Protein AF-A0A926ASP6-F1 (afdb_monomer)

Secondary structure (DSSP, 8-state):
-EE-GGGHHHHHHHHHHHHHTT-----HHHH-SS--HHHHHHHHHHHHHH-S-EEEEESSHHHHTSHHHHHHHHHHHHHHHTTS--S-EEEEESS--GGGS-HHHHTSEEEESSHHHHHHHHHHH-

Sequence (126 aa):
MSAKSADYAYATKVFDFLRANGIPSFFSQESLPTLSNADYRKEIDTALDHSKHMIVVTSSCENVTSPWVEAEWGMFIGEKRSGRKSGNLVTLLVDLDAGDLPFSLRSFEALPFNQESLDRILGYVK

Nearest PDB structures (foldseek):
  2js7-assembly1_A  TM=4.888E-01  e=2.219E+00  Homo sapiens
  7lc2-assembly2_B  TM=5.213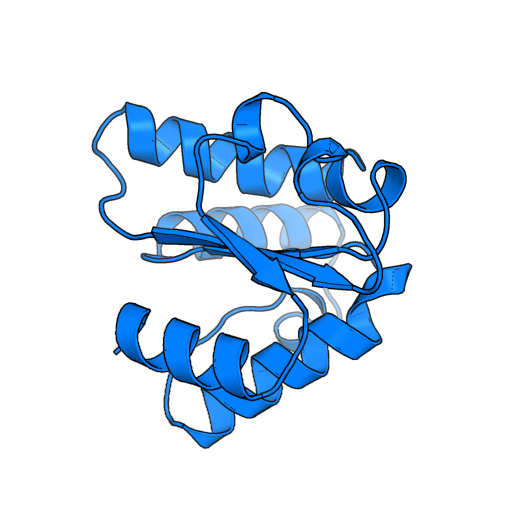E-01  e=3.534E+00  Homo sapiens

Radius of gyration: 13.54 Å; Cα contacts (8 Å, |Δi|>4): 159; chains: 1; bounding box: 32×36×30 Å

pLDDT: mean 91.21, std 8.9, range [56.53, 98.0]

Foldseek 3Di:
DFWAPVQVVLVVVLVVLCVVVVFDDDDLVVNDDDDDPVVSVVVLVVRLLPDQEAEYEDAAQCTCVPPVNCVSVVVNLVCVVVVVHDAAYEYEYEPDDLVRHDPSCNVGHYDYSDPVVSVVVSVRRD

Solvent-accessible surface area (backbone atoms only — not comparable to full-atom values): 7234 Å² total; per-residue (Å²): 78,44,53,33,82,91,30,40,76,58,44,49,53,53,51,51,52,37,48,77,70,72,40,92,79,57,39,64,83,82,72,52,78,89,68,54,80,72,54,50,51,54,53,48,54,50,50,56,70,74,43,58,58,43,42,37,36,30,57,43,59,68,41,50,62,29,73,67,37,34,51,54,55,50,50,52,52,50,36,36,75,71,66,78,38,86,54,55,57,39,35,35,24,41,95,48,62,69,86,62,46,57,74,86,54,58,83,40,54,68,39,62,71,48,70,70,44,51,56,51,49,50,71,70,72,105

Structure (mmCIF, N/CA/C/O backbone):
data_AF-A0A926ASP6-F1
#
_entry.id   AF-A0A926ASP6-F1
#
loop_
_atom_site.group_PDB
_atom_site.id
_atom_site.type_symbol
_atom_site.label_atom_id
_atom_site.label_alt_id
_atom_site.label_comp_id
_atom_site.label_asym_id
_atom_site.label_entity_id
_atom_site.label_seq_id
_atom_site.pdbx_PDB_ins_code
_atom_site.Cartn_x
_atom_site.Cartn_y
_atom_site.Cartn_z
_atom_site.occupancy
_atom_site.B_iso_or_equiv
_atom_site.auth_seq_id
_atom_site.auth_comp_id
_atom_site.auth_asym_id
_atom_site.auth_atom_id
_atom_site.pdbx_PDB_model_num
ATOM 1 N N . MET A 1 1 ? -4.960 3.268 -0.411 1.00 90.94 1 MET A N 1
ATOM 2 C CA . MET A 1 1 ? -4.015 2.330 -1.052 1.00 90.94 1 MET A CA 1
ATOM 3 C C . MET A 1 1 ? -3.175 3.091 -2.055 1.00 90.94 1 MET A C 1
ATOM 5 O O . MET A 1 1 ? -3.690 4.045 -2.625 1.00 90.94 1 MET A O 1
ATOM 9 N N . SER A 1 2 ? -1.929 2.671 -2.257 1.00 94.25 2 SER A N 1
ATOM 10 C CA . SER A 1 2 ? -0.984 3.273 -3.204 1.00 94.25 2 SER A CA 1
ATOM 11 C C . SER A 1 2 ? -0.398 2.199 -4.121 1.00 94.25 2 SER A C 1
ATOM 13 O O . SER A 1 2 ? -0.115 1.090 -3.668 1.00 94.25 2 SER A O 1
ATOM 15 N N . ALA A 1 3 ? -0.261 2.514 -5.406 1.00 95.56 3 ALA A N 1
ATOM 16 C CA . ALA A 1 3 ? 0.311 1.638 -6.424 1.00 95.56 3 ALA A CA 1
ATOM 17 C C . ALA A 1 3 ? 0.726 2.466 -7.648 1.00 95.56 3 ALA A C 1
ATOM 19 O O . ALA A 1 3 ? 0.155 3.531 -7.907 1.00 95.56 3 ALA A O 1
ATOM 20 N N . LYS A 1 4 ? 1.674 1.968 -8.448 1.00 95.12 4 LYS A N 1
ATOM 21 C CA . LYS A 1 4 ? 1.933 2.524 -9.784 1.00 95.12 4 LYS A CA 1
ATOM 22 C C . LYS A 1 4 ? 0.870 2.017 -10.759 1.00 95.12 4 LYS A C 1
ATOM 24 O O . LYS A 1 4 ? 0.335 0.932 -10.579 1.00 95.12 4 LYS A O 1
ATOM 29 N N . SER A 1 5 ? 0.616 2.756 -11.840 1.00 92.62 5 SER A N 1
ATOM 30 C CA . SER A 1 5 ? -0.327 2.356 -12.899 1.00 92.62 5 SER A CA 1
ATOM 31 C C . SER A 1 5 ? -0.117 0.937 -13.445 1.00 92.62 5 SER A C 1
ATOM 33 O O . SER A 1 5 ? -1.088 0.268 -13.780 1.00 92.62 5 SER A O 1
ATOM 35 N N . ALA A 1 6 ? 1.132 0.462 -13.504 1.00 95.31 6 ALA A N 1
ATOM 36 C CA . ALA A 1 6 ? 1.460 -0.908 -13.906 1.00 95.31 6 ALA A CA 1
ATOM 37 C C 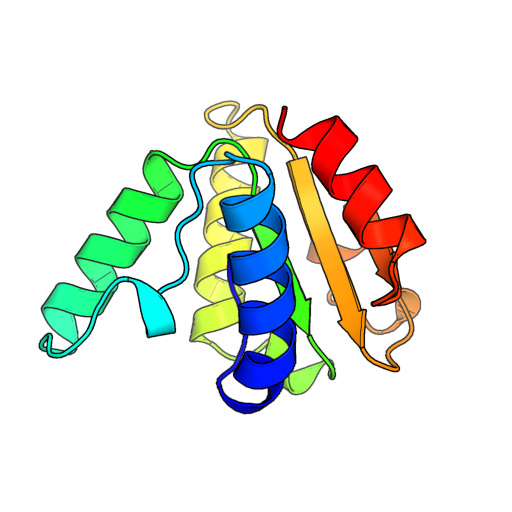. ALA A 1 6 ? 0.918 -1.972 -12.926 1.00 95.31 6 ALA A C 1
ATOM 39 O O . ALA A 1 6 ? 0.625 -3.090 -13.334 1.00 95.31 6 ALA A O 1
ATOM 40 N N . ASP A 1 7 ? 0.717 -1.599 -11.661 1.00 96.31 7 ASP A N 1
ATOM 41 C CA . ASP A 1 7 ? 0.249 -2.464 -10.576 1.00 96.31 7 ASP A CA 1
ATOM 42 C C . ASP A 1 7 ? -1.254 -2.309 -10.287 1.00 96.31 7 ASP A C 1
ATOM 44 O O . ASP A 1 7 ? -1.787 -2.963 -9.388 1.00 96.31 7 ASP A O 1
ATOM 48 N N . TYR A 1 8 ? -1.975 -1.473 -11.044 1.00 94.81 8 TYR A N 1
ATOM 49 C CA . TYR A 1 8 ? -3.396 -1.198 -10.794 1.00 94.81 8 TYR A CA 1
ATOM 50 C C . TYR A 1 8 ? -4.272 -2.443 -10.880 1.00 94.81 8 TYR A C 1
ATOM 52 O O . TYR A 1 8 ? -5.175 -2.587 -10.067 1.00 94.81 8 TYR A O 1
ATOM 60 N N . ALA A 1 9 ? -3.971 -3.390 -11.771 1.00 95.25 9 ALA A N 1
ATOM 61 C CA . ALA A 1 9 ? -4.720 -4.645 -11.838 1.00 95.25 9 ALA A CA 1
ATOM 62 C C . ALA A 1 9 ? -4.659 -5.445 -10.520 1.00 95.25 9 ALA A C 1
ATOM 64 O O . ALA A 1 9 ? -5.629 -6.109 -10.154 1.00 95.25 9 ALA A O 1
ATOM 65 N N . TYR A 1 10 ? -3.541 -5.378 -9.792 1.00 96.44 10 TYR A N 1
ATOM 66 C CA . TYR A 1 10 ? -3.402 -6.006 -8.477 1.00 96.44 10 TYR A CA 1
ATOM 67 C C . TYR A 1 10 ? -4.041 -5.149 -7.389 1.00 96.44 10 TYR A C 1
ATOM 69 O O . TYR A 1 10 ? -4.785 -5.672 -6.563 1.00 96.44 10 TYR A O 1
ATOM 77 N N . ALA A 1 11 ? -3.819 -3.833 -7.419 1.00 96.19 11 ALA A N 1
ATOM 78 C CA . ALA A 1 11 ? -4.416 -2.909 -6.461 1.00 96.19 11 ALA A CA 1
ATOM 79 C C . ALA A 1 11 ? -5.953 -2.937 -6.501 1.00 96.19 11 ALA A C 1
ATOM 81 O O . ALA A 1 11 ? -6.571 -3.015 -5.445 1.00 96.19 11 ALA A O 1
ATOM 82 N N . THR A 1 12 ? -6.576 -2.973 -7.682 1.00 95.00 12 THR A N 1
ATOM 83 C CA . THR A 1 12 ? -8.035 -3.097 -7.829 1.00 95.00 12 THR A CA 1
ATOM 84 C C . THR A 1 12 ? -8.553 -4.391 -7.196 1.00 95.00 12 THR A C 1
ATOM 86 O O . THR A 1 12 ? -9.536 -4.352 -6.467 1.00 95.00 12 THR A O 1
ATOM 89 N N . LYS A 1 13 ? -7.846 -5.524 -7.328 1.00 96.19 13 LYS A N 1
ATOM 90 C CA . LYS A 1 13 ? -8.236 -6.771 -6.637 1.00 96.19 13 LYS A CA 1
ATOM 91 C C . LYS A 1 13 ? -8.237 -6.620 -5.113 1.00 96.19 13 LYS A C 1
ATOM 93 O O . LYS A 1 13 ? -9.149 -7.116 -4.457 1.00 96.19 13 LYS A O 1
ATOM 98 N N . VAL A 1 14 ? -7.240 -5.932 -4.545 1.00 96.50 14 VAL A N 1
ATOM 99 C CA . VAL A 1 14 ? -7.213 -5.633 -3.099 1.00 96.50 14 VAL A CA 1
ATOM 100 C C . VAL A 1 14 ? -8.370 -4.709 -2.725 1.00 96.50 14 VAL A C 1
ATOM 102 O O . VAL A 1 14 ? -9.047 -4.949 -1.728 1.00 96.50 14 VAL A O 1
ATOM 105 N N . PHE A 1 15 ? -8.615 -3.672 -3.530 1.00 9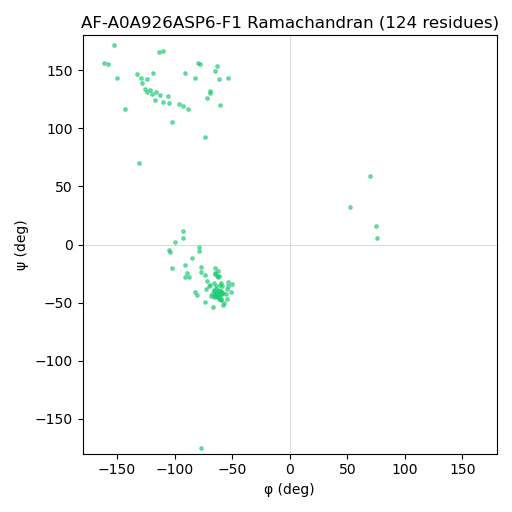5.69 15 PHE A N 1
ATOM 106 C CA . PHE A 1 15 ? -9.692 -2.709 -3.311 1.00 95.69 15 PHE A CA 1
ATOM 107 C C . PHE A 1 15 ? -11.053 -3.403 -3.250 1.00 95.69 15 PHE A C 1
ATOM 109 O O . PHE A 1 15 ? -11.796 -3.240 -2.281 1.00 95.69 15 PHE A O 1
ATOM 116 N N . ASP A 1 16 ? -11.345 -4.215 -4.264 1.00 95.56 16 ASP A N 1
ATOM 117 C CA . ASP A 1 16 ? -12.599 -4.944 -4.396 1.00 95.56 16 ASP A CA 1
ATOM 118 C C . ASP A 1 16 ? -12.766 -5.959 -3.269 1.00 95.56 16 ASP A C 1
ATOM 120 O O . ASP A 1 16 ? -13.849 -6.061 -2.692 1.00 95.56 16 ASP A O 1
ATOM 124 N N . PHE A 1 17 ? -11.690 -6.655 -2.889 1.00 96.62 17 PHE A N 1
ATOM 125 C CA . PHE A 1 17 ? -11.698 -7.574 -1.753 1.00 96.62 17 PHE A CA 1
ATOM 126 C C . PHE A 1 17 ? -12.057 -6.862 -0.441 1.00 96.62 17 PHE A C 1
ATOM 128 O O . PHE A 1 17 ? -12.930 -7.323 0.298 1.00 96.62 17 PHE A O 1
ATOM 135 N N . LEU A 1 18 ? -11.429 -5.719 -0.151 1.00 95.25 18 LEU A N 1
ATOM 136 C CA . LEU A 1 18 ? -11.719 -4.931 1.049 1.00 95.25 18 LEU A CA 1
ATOM 137 C C . LEU A 1 18 ? -13.157 -4.403 1.039 1.00 95.25 18 LEU A C 1
ATOM 139 O O . LEU A 1 18 ? -13.866 -4.513 2.042 1.00 95.25 18 LEU A O 1
ATOM 143 N N . ARG A 1 19 ? -13.618 -3.898 -0.109 1.00 94.50 19 ARG A N 1
ATOM 144 C CA . ARG A 1 19 ? -14.979 -3.381 -0.284 1.00 94.50 19 ARG A CA 1
ATOM 145 C C . ARG A 1 19 ? -16.034 -4.473 -0.119 1.00 94.50 19 ARG A C 1
ATOM 147 O O . ARG A 1 19 ? -17.029 -4.247 0.565 1.00 94.50 19 ARG A O 1
ATOM 154 N N . ALA A 1 20 ? -15.809 -5.654 -0.692 1.00 96.12 20 ALA A N 1
ATOM 155 C CA . ALA A 1 20 ? -16.689 -6.813 -0.538 1.00 96.12 20 ALA A CA 1
ATOM 156 C C . ALA A 1 20 ? -16.803 -7.270 0.928 1.00 96.12 20 ALA A C 1
ATOM 158 O O . ALA A 1 20 ? -17.835 -7.800 1.329 1.00 96.12 20 ALA A O 1
ATOM 159 N N . ASN A 1 21 ? -15.775 -7.003 1.739 1.00 96.38 21 ASN A N 1
ATOM 160 C CA . ASN A 1 21 ? -15.757 -7.264 3.178 1.00 96.38 21 ASN A CA 1
ATOM 161 C C . ASN A 1 21 ? -16.202 -6.062 4.037 1.00 96.38 21 ASN A C 1
ATOM 163 O O . ASN A 1 21 ? -16.036 -6.082 5.257 1.00 96.38 21 ASN A O 1
ATOM 167 N N . GLY A 1 22 ? -16.769 -5.018 3.425 1.00 95.06 22 GLY A N 1
ATOM 168 C CA . GLY A 1 22 ? -17.325 -3.862 4.131 1.00 95.06 22 GLY A CA 1
ATOM 169 C C . GLY A 1 22 ? -16.287 -2.890 4.697 1.00 95.06 22 GLY A C 1
ATOM 170 O O . GLY A 1 22 ? -16.641 -2.065 5.536 1.00 95.06 22 GLY A O 1
ATOM 171 N N . ILE A 1 23 ? -15.027 -2.962 4.257 1.00 94.44 23 ILE A N 1
ATOM 172 C CA . ILE A 1 23 ? -13.958 -2.068 4.715 1.00 94.44 23 ILE A CA 1
ATOM 173 C C . ILE A 1 23 ? -13.917 -0.808 3.837 1.00 94.44 23 ILE A C 1
ATOM 175 O O . ILE A 1 23 ? -13.608 -0.908 2.642 1.00 94.44 23 ILE A O 1
ATOM 179 N N . PRO A 1 24 ? -14.166 0.393 4.400 1.00 91.19 24 PRO A N 1
ATOM 180 C CA . PRO A 1 24 ? -14.014 1.645 3.670 1.00 91.19 24 PRO A CA 1
ATOM 181 C C . PRO A 1 24 ? -12.567 1.805 3.209 1.00 91.19 24 PRO A C 1
ATOM 183 O O . PRO A 1 24 ? -11.638 1.823 4.015 1.00 91.19 24 PRO A O 1
ATOM 186 N N . SER A 1 25 ? -12.377 1.909 1.900 1.00 91.38 25 SER A N 1
ATOM 187 C CA . SER A 1 25 ? -11.059 1.974 1.280 1.00 91.38 25 SER A CA 1
ATOM 188 C C . SER A 1 25 ? -11.025 3.114 0.276 1.00 91.38 25 SER A C 1
ATOM 190 O O . SER A 1 25 ? -12.025 3.398 -0.379 1.00 91.38 25 SER A O 1
ATOM 192 N N . PHE A 1 26 ? -9.864 3.749 0.139 1.00 91.31 26 PHE A N 1
ATOM 193 C CA . PHE A 1 26 ? -9.602 4.747 -0.894 1.00 91.31 26 PHE A CA 1
ATOM 194 C C . PHE A 1 26 ? -8.512 4.234 -1.832 1.00 91.31 26 PHE A C 1
ATOM 196 O O . PHE A 1 26 ? -7.451 3.784 -1.379 1.00 91.31 26 PHE A O 1
ATOM 203 N N . PHE A 1 27 ? -8.760 4.329 -3.132 1.00 89.12 27 PHE A N 1
ATOM 204 C CA . PHE A 1 27 ? -7.781 4.053 -4.175 1.00 89.12 27 PHE A CA 1
ATOM 205 C C . PHE A 1 27 ? -7.990 5.045 -5.313 1.00 89.12 27 PHE A C 1
ATOM 207 O O . PHE A 1 27 ? -9.056 5.059 -5.921 1.00 89.12 27 PHE A O 1
ATOM 214 N N . SER A 1 28 ? -6.991 5.888 -5.572 1.00 78.88 28 SER A N 1
ATOM 215 C CA . SER A 1 28 ? -7.121 7.074 -6.428 1.00 78.88 28 SER A CA 1
ATOM 216 C C . SER A 1 28 ? -7.663 6.771 -7.827 1.00 78.88 28 SER A C 1
ATOM 218 O O . SER A 1 28 ? -8.510 7.517 -8.306 1.00 78.88 28 SER A O 1
ATOM 220 N N . GLN A 1 29 ? -7.263 5.654 -8.439 1.00 75.81 29 GLN A N 1
ATOM 221 C CA . GLN A 1 29 ? -7.757 5.236 -9.755 1.00 75.81 29 GLN A CA 1
ATOM 222 C C . GLN A 1 29 ? -9.272 4.958 -9.776 1.00 75.81 29 GLN A C 1
ATOM 224 O O . GLN A 1 29 ? -9.946 5.325 -10.732 1.00 75.81 29 GLN A O 1
ATOM 229 N N . GLU A 1 30 ? -9.810 4.325 -8.730 1.00 70.19 30 GLU A N 1
ATOM 230 C CA . GLU A 1 30 ? -11.233 3.946 -8.635 1.00 70.19 30 GLU A CA 1
ATOM 231 C C . GLU A 1 30 ? -12.083 5.039 -7.969 1.00 70.19 30 GLU A C 1
ATOM 233 O O . GLU A 1 30 ? -13.282 5.156 -8.206 1.00 70.19 30 GLU A O 1
ATOM 238 N N . SER A 1 31 ? -11.466 5.843 -7.099 1.00 67.69 31 SER A N 1
ATOM 239 C CA . SER A 1 31 ? -12.159 6.826 -6.256 1.00 67.69 31 SER A CA 1
ATOM 240 C C . SER A 1 31 ? -12.261 8.207 -6.909 1.00 67.69 31 SER A C 1
ATOM 242 O O . SER A 1 31 ? -13.081 9.007 -6.468 1.00 67.69 31 SER A O 1
ATOM 244 N N . LEU A 1 32 ? -11.454 8.497 -7.940 1.00 67.12 32 LEU A N 1
ATOM 245 C CA . LEU A 1 32 ? -11.370 9.815 -8.582 1.00 67.12 32 LEU A CA 1
ATOM 246 C C . LEU A 1 32 ? -11.473 9.732 -10.120 1.00 67.12 32 LEU A C 1
ATOM 248 O O . LEU A 1 32 ? -10.494 9.996 -10.832 1.00 67.12 32 LEU A O 1
ATOM 252 N N . PRO A 1 33 ? -12.648 9.396 -10.680 1.00 57.44 33 PRO A N 1
ATOM 253 C CA . PRO A 1 33 ? -12.858 9.556 -12.109 1.00 57.44 33 PRO A CA 1
ATOM 254 C C . PRO A 1 33 ? -12.971 11.056 -12.443 1.00 57.44 33 PRO A C 1
ATOM 256 O O . PRO A 1 33 ? -13.840 11.752 -11.920 1.00 57.44 33 PRO A O 1
ATOM 259 N N . THR A 1 34 ? -12.158 11.547 -13.389 1.00 56.53 34 THR A N 1
ATOM 260 C CA . THR A 1 34 ? -12.291 12.883 -14.027 1.00 56.53 34 THR A CA 1
ATOM 261 C C . THR A 1 34 ? -11.978 14.108 -13.141 1.00 56.53 34 THR A C 1
ATOM 263 O O . THR A 1 34 ? -12.802 15.005 -12.996 1.00 56.53 34 THR A O 1
ATOM 266 N N . LEU A 1 35 ? -10.763 14.207 -12.590 1.00 60.44 35 LEU A N 1
ATOM 267 C CA . LEU A 1 35 ? -10.280 15.440 -11.938 1.00 60.44 35 LEU A CA 1
ATOM 268 C C . LEU A 1 35 ? -9.111 16.091 -12.697 1.00 60.44 35 LEU A C 1
ATOM 270 O O . LEU A 1 35 ? -8.522 15.493 -13.594 1.00 60.44 35 LEU A O 1
ATOM 274 N N . SER A 1 36 ? -8.783 17.346 -12.377 1.00 62.12 36 SER A N 1
ATOM 275 C CA . SER A 1 36 ? -7.543 17.979 -12.845 1.00 62.12 36 SER A CA 1
ATOM 276 C C . SER A 1 36 ? -6.353 17.526 -11.982 1.00 62.12 36 SER A C 1
ATOM 278 O O . SER A 1 36 ? -6.534 17.148 -10.826 1.00 62.12 36 SER A O 1
ATOM 280 N N . ASN A 1 37 ? -5.116 17.588 -12.497 1.00 64.06 37 ASN A N 1
ATOM 281 C CA . ASN A 1 37 ? -3.908 17.172 -11.752 1.00 64.06 37 ASN A CA 1
ATOM 282 C C . ASN A 1 37 ? -3.756 17.848 -10.373 1.00 64.06 37 ASN A C 1
ATOM 284 O O . ASN A 1 37 ? -3.227 17.232 -9.449 1.00 64.06 37 ASN A O 1
ATOM 288 N N . ALA A 1 38 ? -4.211 19.097 -10.220 1.00 66.31 38 ALA A N 1
ATOM 289 C CA . ALA A 1 38 ? -4.155 19.812 -8.944 1.00 66.31 38 ALA A CA 1
ATOM 290 C C . ALA A 1 38 ? -5.182 19.274 -7.932 1.00 66.31 38 ALA A C 1
ATOM 292 O O . ALA A 1 38 ? -4.865 19.122 -6.751 1.00 66.31 38 ALA A O 1
ATOM 293 N N . ASP A 1 39 ? -6.379 18.925 -8.403 1.00 75.75 39 ASP A N 1
ATOM 294 C CA . ASP A 1 39 ? -7.435 18.358 -7.563 1.00 75.75 39 ASP A CA 1
ATOM 295 C C . ASP A 1 39 ? -7.074 16.934 -7.116 1.00 75.75 39 ASP A C 1
ATOM 297 O O . ASP A 1 39 ? -7.286 16.580 -5.958 1.00 75.75 39 ASP A O 1
ATOM 301 N N . TYR A 1 40 ? -6.412 16.154 -7.983 1.00 77.19 40 TYR A N 1
ATOM 302 C CA . TYR A 1 40 ? -5.915 14.815 -7.643 1.00 77.19 40 TYR A CA 1
ATOM 303 C C . TYR A 1 40 ? -5.023 14.814 -6.403 1.00 77.19 40 TYR A C 1
ATOM 305 O O . TYR A 1 40 ? -5.201 13.981 -5.514 1.00 77.19 40 TYR A O 1
ATOM 313 N N . ARG A 1 41 ? -4.064 15.748 -6.321 1.00 81.56 41 ARG A N 1
ATOM 314 C CA . ARG A 1 41 ? -3.135 15.791 -5.187 1.00 81.56 41 ARG A CA 1
ATOM 315 C C . ARG A 1 41 ? -3.861 16.077 -3.878 1.00 81.56 41 ARG A C 1
ATOM 317 O O . ARG A 1 41 ? -3.605 15.402 -2.888 1.00 81.56 41 ARG A O 1
ATOM 324 N N . LYS A 1 42 ? -4.780 17.042 -3.890 1.00 85.38 42 LYS A N 1
ATOM 325 C CA . LYS A 1 42 ? -5.519 17.461 -2.697 1.00 85.38 42 LYS A CA 1
ATOM 326 C C . LYS A 1 42 ? -6.411 16.345 -2.150 1.00 85.38 42 LYS A C 1
ATOM 328 O O . LYS A 1 42 ? -6.454 16.136 -0.938 1.00 85.38 42 LYS A O 1
ATOM 333 N N . GLU A 1 43 ? -7.092 15.616 -3.029 1.00 86.50 43 GLU A N 1
ATOM 334 C CA . GLU A 1 43 ? -7.922 14.474 -2.632 1.00 86.50 43 GLU A CA 1
ATOM 335 C C . GLU A 1 43 ? -7.076 13.331 -2.060 1.00 86.50 43 GLU A C 1
ATOM 337 O O . GLU A 1 43 ? -7.438 12.731 -1.051 1.00 86.50 43 GLU A O 1
ATOM 342 N N . ILE A 1 44 ? -5.904 13.074 -2.646 1.00 86.75 44 ILE A N 1
ATOM 343 C CA . ILE A 1 44 ? -4.960 12.070 -2.143 1.00 86.75 44 ILE A CA 1
ATOM 344 C C . ILE A 1 44 ? -4.393 12.471 -0.781 1.00 86.75 44 ILE A C 1
ATOM 346 O O . ILE A 1 44 ? -4.388 11.644 0.127 1.00 86.75 44 ILE A O 1
ATOM 350 N N . ASP A 1 45 ? -3.980 13.726 -0.600 1.00 88.25 45 ASP A N 1
ATOM 351 C CA . ASP A 1 45 ? -3.494 14.220 0.692 1.00 88.25 45 ASP A CA 1
ATOM 352 C C . ASP A 1 45 ? -4.600 14.120 1.767 1.00 88.25 45 ASP A C 1
ATOM 354 O O . ASP A 1 45 ? -4.342 13.664 2.880 1.00 88.25 45 ASP A O 1
ATOM 358 N N . THR A 1 46 ? -5.851 14.446 1.418 1.00 89.75 46 THR A N 1
ATOM 359 C CA . THR A 1 46 ? -7.019 14.309 2.314 1.00 89.75 46 THR A CA 1
ATOM 360 C C . THR A 1 46 ? -7.297 12.848 2.670 1.00 89.75 46 THR A C 1
ATOM 362 O O . THR A 1 46 ? -7.541 12.511 3.831 1.00 89.75 46 THR A O 1
ATOM 365 N N . ALA A 1 47 ? -7.245 11.951 1.684 1.00 90.31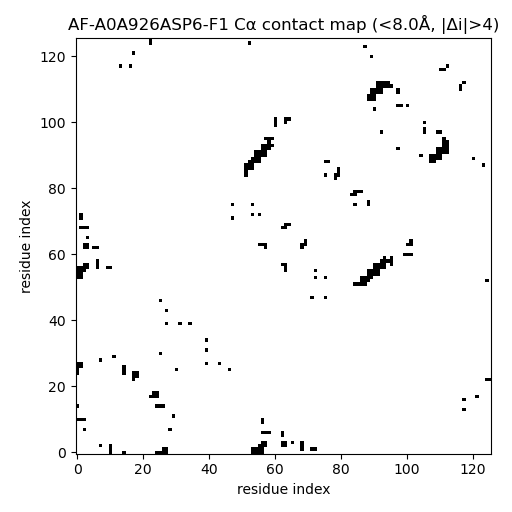 47 ALA A N 1
ATOM 366 C CA . ALA A 1 47 ? -7.431 10.524 1.907 1.00 90.31 47 ALA A CA 1
ATOM 367 C C . ALA A 1 47 ? -6.303 9.935 2.762 1.00 90.31 47 ALA A C 1
ATOM 369 O O . ALA A 1 47 ? -6.568 9.127 3.654 1.00 90.31 47 ALA A O 1
ATOM 370 N N . LEU A 1 48 ? -5.055 10.354 2.533 1.00 90.56 48 LEU A N 1
ATOM 371 C CA . LEU A 1 48 ? -3.919 9.970 3.361 1.00 90.56 48 LEU A CA 1
ATOM 372 C C . LEU A 1 48 ? -4.116 10.452 4.792 1.00 90.56 48 LEU A C 1
ATOM 374 O O . LEU A 1 48 ? -3.953 9.635 5.695 1.00 90.56 48 LEU A O 1
ATOM 378 N N . ASP A 1 49 ? -4.521 11.702 5.017 1.00 91.12 49 ASP A N 1
ATOM 379 C CA . ASP A 1 49 ? -4.752 12.266 6.352 1.00 91.12 49 ASP A CA 1
ATOM 380 C C . ASP A 1 49 ? -5.824 11.490 7.136 1.00 91.12 49 ASP A C 1
ATOM 382 O O . ASP A 1 49 ? -5.567 11.032 8.251 1.00 91.12 49 ASP A O 1
ATOM 386 N N . HIS A 1 50 ? -6.964 11.191 6.511 1.00 91.25 50 HIS A N 1
ATOM 387 C CA . HIS A 1 50 ? -8.039 10.426 7.151 1.00 91.25 50 HIS A CA 1
ATOM 388 C C . HIS A 1 50 ? -7.783 8.912 7.227 1.00 91.25 50 HIS A C 1
ATOM 390 O O . HIS A 1 50 ? -8.408 8.216 8.031 1.00 91.25 50 HIS A O 1
ATOM 396 N N . SER A 1 51 ? -6.873 8.368 6.413 1.00 92.62 51 SER A N 1
ATOM 397 C CA . SER A 1 51 ? -6.576 6.935 6.440 1.00 92.62 51 SER A CA 1
ATOM 398 C C . SER A 1 51 ? -5.856 6.530 7.727 1.00 92.62 51 SER A C 1
ATOM 400 O O . SER A 1 51 ? -4.842 7.113 8.129 1.00 92.62 51 SER A O 1
ATOM 402 N N . LYS A 1 52 ? -6.369 5.479 8.373 1.00 93.88 52 LYS A N 1
ATOM 403 C CA . LYS A 1 52 ? -5.717 4.857 9.531 1.00 93.88 52 LYS A CA 1
ATOM 404 C C . LYS A 1 52 ? -4.626 3.878 9.100 1.00 93.88 52 LYS A C 1
ATOM 406 O O . LYS A 1 52 ? -3.562 3.851 9.710 1.00 93.88 52 LYS A O 1
ATOM 411 N N . HIS A 1 53 ? -4.891 3.092 8.058 1.00 95.75 53 HIS A N 1
ATOM 412 C CA . HIS A 1 53 ? -3.995 2.066 7.527 1.00 95.75 53 HIS A CA 1
ATOM 413 C C . HIS A 1 53 ? -3.628 2.386 6.077 1.00 95.75 53 HIS A C 1
ATOM 415 O O . HIS A 1 53 ? -4.448 2.920 5.328 1.00 95.75 53 HIS A O 1
ATOM 421 N N . MET A 1 54 ? -2.417 2.012 5.674 1.00 96.06 54 MET A N 1
ATOM 422 C CA . MET A 1 54 ? -1.934 2.132 4.307 1.00 96.06 54 MET A CA 1
ATOM 423 C C . MET A 1 54 ? -1.530 0.766 3.765 1.00 96.06 54 MET A C 1
ATOM 425 O O . MET A 1 54 ? -0.806 0.013 4.411 1.00 96.06 54 MET A O 1
ATOM 429 N N . ILE A 1 55 ? -1.984 0.479 2.549 1.00 97.06 55 ILE A N 1
ATOM 430 C CA . ILE A 1 55 ? -1.555 -0.680 1.769 1.00 97.06 55 ILE A CA 1
ATOM 431 C C . ILE A 1 55 ? -0.865 -0.152 0.517 1.00 97.06 55 ILE A C 1
ATOM 433 O O . ILE A 1 55 ? -1.457 0.651 -0.216 1.00 97.06 55 ILE A O 1
ATOM 437 N N . VAL A 1 56 ? 0.372 -0.587 0.303 1.00 97.44 56 VAL A N 1
ATOM 438 C CA . VAL A 1 56 ? 1.163 -0.335 -0.905 1.00 97.44 56 VAL A CA 1
ATOM 439 C C . VAL A 1 56 ? 1.192 -1.627 -1.710 1.00 97.44 56 VAL A C 1
ATOM 441 O O . VAL A 1 56 ? 1.519 -2.666 -1.154 1.00 97.44 56 VAL A O 1
ATOM 444 N N . VAL A 1 57 ? 0.844 -1.592 -2.993 1.00 97.88 57 VAL A N 1
ATOM 445 C CA . VAL A 1 57 ? 0.912 -2.768 -3.878 1.00 97.88 57 VAL A CA 1
ATOM 446 C C . VAL A 1 57 ? 1.984 -2.520 -4.922 1.00 97.88 57 VAL A C 1
ATOM 448 O O . VAL A 1 57 ? 1.978 -1.466 -5.561 1.00 97.88 57 VAL A O 1
ATOM 451 N N . THR A 1 58 ? 2.906 -3.467 -5.090 1.00 97.81 58 THR A N 1
ATOM 452 C CA . THR A 1 58 ? 4.001 -3.300 -6.043 1.00 97.81 58 THR A CA 1
ATOM 453 C C . THR A 1 58 ? 4.500 -4.612 -6.639 1.00 97.81 58 THR A C 1
ATOM 455 O O . THR A 1 58 ? 4.575 -5.621 -5.940 1.00 97.81 58 THR A O 1
ATOM 458 N N . SER A 1 59 ? 4.861 -4.578 -7.924 1.00 96.88 59 SER A N 1
ATOM 459 C CA . SER A 1 59 ? 5.552 -5.673 -8.623 1.00 96.88 59 SER A CA 1
ATOM 460 C C . SER A 1 59 ? 7.041 -5.426 -8.879 1.00 96.88 59 SER A C 1
ATOM 462 O O . SER A 1 59 ? 7.733 -6.297 -9.397 1.00 96.88 59 SER A O 1
ATOM 464 N N . SER A 1 60 ? 7.563 -4.240 -8.550 1.00 96.50 60 SER A N 1
ATOM 465 C CA . SER A 1 60 ? 8.967 -3.908 -8.805 1.00 96.50 60 SER A CA 1
ATOM 466 C C . SER A 1 60 ? 9.476 -2.782 -7.908 1.00 96.50 60 SER A C 1
ATOM 468 O O . SER A 1 60 ? 8.719 -1.907 -7.481 1.00 96.50 60 SER A O 1
ATOM 470 N N . CYS A 1 61 ? 10.793 -2.744 -7.683 1.00 95.19 61 CYS A N 1
ATOM 471 C CA . CYS A 1 61 ? 11.439 -1.630 -6.985 1.00 95.19 61 CYS A CA 1
ATOM 472 C C . CYS A 1 61 ? 11.134 -0.285 -7.649 1.00 95.19 61 CYS A C 1
ATOM 474 O O . CYS A 1 61 ? 10.845 0.681 -6.955 1.00 95.19 61 CYS A O 1
ATOM 476 N N . GLU A 1 62 ? 11.165 -0.234 -8.983 1.00 96.50 62 GLU A N 1
ATOM 477 C CA . GLU A 1 62 ? 10.901 0.982 -9.760 1.00 96.50 62 GLU A CA 1
ATOM 478 C C . GLU A 1 62 ? 9.483 1.518 -9.525 1.00 96.50 62 GLU A C 1
ATOM 480 O O . GLU A 1 62 ? 9.274 2.724 -9.399 1.00 96.50 62 GLU A O 1
ATOM 485 N N . ASN A 1 63 ? 8.494 0.628 -9.418 1.00 96.62 63 ASN A N 1
ATOM 486 C CA . ASN A 1 63 ? 7.117 1.037 -9.183 1.00 96.62 63 ASN A CA 1
ATOM 487 C C . ASN A 1 63 ? 6.945 1.627 -7.779 1.00 96.62 63 ASN A C 1
ATOM 489 O O . ASN A 1 63 ? 6.313 2.680 -7.633 1.00 96.62 63 ASN A O 1
ATOM 493 N N . VAL A 1 64 ? 7.521 0.987 -6.754 1.00 96.69 64 VAL A N 1
ATOM 494 C CA . VAL A 1 64 ? 7.399 1.448 -5.361 1.00 96.69 64 VAL A CA 1
ATOM 495 C C . VAL A 1 64 ? 8.230 2.700 -5.061 1.00 96.69 64 VAL A C 1
ATOM 497 O O . VAL A 1 64 ? 7.841 3.479 -4.192 1.00 96.69 64 VAL A O 1
ATOM 500 N N . THR A 1 65 ? 9.324 2.938 -5.792 1.00 96.31 65 THR A N 1
ATOM 501 C CA . THR A 1 65 ? 10.118 4.182 -5.721 1.00 96.31 65 THR A CA 1
ATOM 502 C C . THR A 1 65 ? 9.693 5.232 -6.743 1.00 96.31 65 THR A C 1
ATOM 504 O O . THR A 1 65 ? 10.325 6.279 -6.870 1.00 96.31 65 THR A O 1
ATOM 507 N N . SER A 1 66 ? 8.619 4.990 -7.500 1.00 96.12 66 SER A N 1
ATOM 508 C CA . SER A 1 66 ? 8.122 6.005 -8.424 1.00 96.12 66 SER A CA 1
ATOM 509 C C . SER A 1 66 ? 7.696 7.261 -7.644 1.00 96.12 66 SER A C 1
ATOM 511 O O . SER A 1 66 ? 7.103 7.128 -6.570 1.00 96.12 66 SER A O 1
ATOM 513 N N . PRO A 1 67 ? 7.933 8.486 -8.164 1.00 92.62 67 PRO A N 1
ATOM 514 C CA . PRO A 1 67 ? 7.837 9.713 -7.364 1.00 92.62 67 PRO A CA 1
ATOM 515 C C . PRO A 1 67 ? 6.509 9.899 -6.627 1.00 92.62 67 PRO A C 1
ATOM 517 O O . PRO A 1 67 ? 6.472 10.421 -5.516 1.00 92.62 67 PRO A O 1
ATOM 520 N N . TRP A 1 68 ? 5.406 9.471 -7.246 1.00 89.81 68 TRP A N 1
ATOM 521 C CA . TRP A 1 68 ? 4.087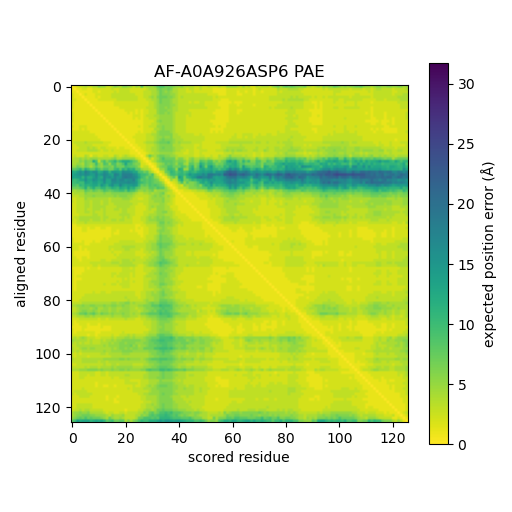 9.573 -6.636 1.00 89.81 68 TRP A CA 1
ATOM 522 C C . TRP A 1 68 ? 3.886 8.552 -5.513 1.00 89.81 68 TRP A C 1
ATOM 524 O O . TRP A 1 68 ? 3.488 8.929 -4.415 1.00 89.81 68 TRP A O 1
ATOM 534 N N . VAL A 1 69 ? 4.196 7.279 -5.777 1.00 94.38 69 VAL A N 1
ATOM 535 C CA . VAL A 1 69 ? 4.047 6.186 -4.804 1.00 94.38 69 VAL A CA 1
ATOM 536 C C . VAL A 1 69 ? 4.949 6.441 -3.597 1.00 94.38 69 VAL A C 1
ATOM 538 O O . VAL A 1 69 ? 4.486 6.368 -2.460 1.00 94.38 69 VAL A O 1
ATOM 541 N N . GLU A 1 70 ? 6.198 6.847 -3.845 1.00 96.12 70 GLU A N 1
ATOM 542 C CA . GLU A 1 70 ? 7.159 7.230 -2.810 1.00 96.12 70 GLU A CA 1
ATOM 543 C C . GLU A 1 70 ? 6.698 8.408 -1.958 1.00 96.12 70 GLU A C 1
ATOM 545 O O . GLU A 1 70 ? 6.780 8.348 -0.730 1.00 96.12 70 GLU A O 1
ATOM 550 N N . ALA A 1 71 ? 6.141 9.451 -2.575 1.00 93.50 71 ALA A N 1
ATOM 551 C CA . ALA A 1 71 ? 5.601 10.574 -1.823 1.00 93.50 71 ALA A CA 1
ATOM 552 C C . ALA A 1 71 ? 4.449 10.152 -0.893 1.00 93.50 71 ALA A C 1
ATOM 554 O O . ALA A 1 71 ? 4.384 10.619 0.245 1.00 93.50 71 ALA A O 1
ATOM 555 N N . GLU A 1 72 ? 3.554 9.270 -1.347 1.00 94.06 72 GLU A N 1
ATOM 556 C CA . GLU A 1 72 ? 2.410 8.811 -0.551 1.00 94.06 72 GLU A CA 1
ATOM 557 C C . GLU A 1 72 ? 2.857 7.978 0.659 1.00 94.06 72 GLU A C 1
ATOM 559 O O . GLU A 1 72 ? 2.494 8.298 1.797 1.00 94.06 72 GLU A O 1
ATOM 564 N N . TRP A 1 73 ? 3.660 6.923 0.451 1.00 96.06 73 TRP A N 1
ATOM 565 C CA . TRP A 1 73 ? 4.086 6.086 1.579 1.00 96.06 73 TRP A CA 1
ATOM 566 C C . TRP A 1 73 ? 5.093 6.809 2.471 1.00 96.06 73 TRP A C 1
ATOM 568 O O . TRP A 1 73 ? 5.074 6.621 3.689 1.00 96.06 73 TRP A O 1
ATOM 578 N N . GLY A 1 74 ? 5.921 7.693 1.910 1.00 95.69 74 GLY A N 1
ATOM 579 C CA . GLY A 1 74 ? 6.850 8.524 2.669 1.00 95.69 74 GLY A CA 1
ATOM 580 C C . GLY A 1 74 ? 6.120 9.463 3.628 1.00 95.69 74 GLY A C 1
ATOM 581 O O . GLY A 1 74 ? 6.473 9.537 4.809 1.00 95.69 74 GLY A O 1
ATOM 582 N N . MET A 1 75 ? 5.050 10.114 3.157 1.00 94.50 75 MET A N 1
ATOM 583 C CA . MET A 1 75 ? 4.188 10.953 3.992 1.00 94.50 75 MET A CA 1
ATOM 584 C C . MET A 1 75 ? 3.542 10.140 5.118 1.00 94.50 75 MET A C 1
ATOM 586 O O . MET A 1 75 ? 3.619 10.537 6.280 1.00 94.50 75 MET A O 1
ATOM 590 N N . PHE A 1 76 ? 2.976 8.968 4.812 1.00 95.69 76 PHE A N 1
ATOM 591 C CA . PHE A 1 76 ? 2.362 8.110 5.829 1.00 95.69 76 PHE A CA 1
ATOM 592 C C . PHE A 1 76 ? 3.363 7.668 6.909 1.00 95.69 76 PHE A C 1
ATOM 5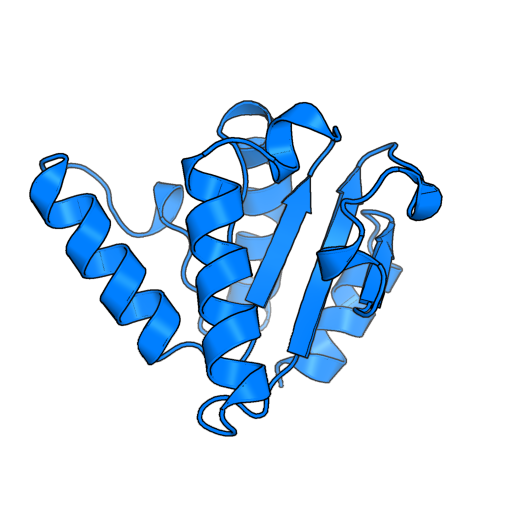94 O O . PHE A 1 76 ? 3.048 7.706 8.102 1.00 95.69 76 PHE A O 1
ATOM 601 N N . ILE A 1 77 ? 4.587 7.288 6.520 1.00 95.69 77 ILE A N 1
ATOM 602 C CA . ILE A 1 77 ? 5.666 6.958 7.465 1.00 95.69 77 ILE A CA 1
ATOM 603 C C . ILE A 1 77 ? 6.009 8.169 8.340 1.00 95.69 77 ILE A C 1
ATOM 605 O O . ILE A 1 77 ? 6.191 8.005 9.548 1.00 95.69 77 ILE A O 1
ATOM 609 N N . GLY A 1 78 ? 6.092 9.369 7.758 1.00 95.25 78 GLY A N 1
ATOM 610 C CA . GLY A 1 78 ? 6.332 10.613 8.492 1.00 95.25 78 GLY A CA 1
ATOM 611 C C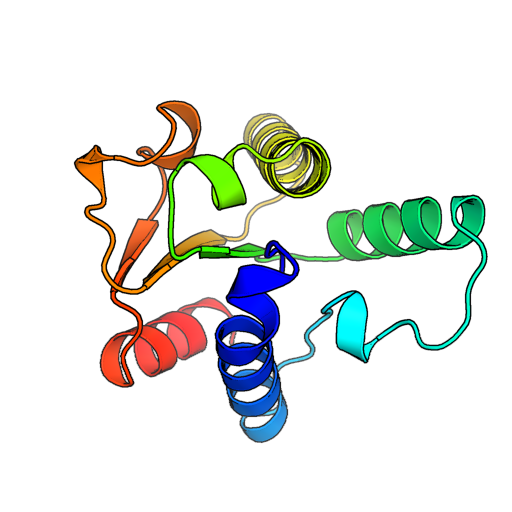 . GLY A 1 78 ? 5.285 10.855 9.580 1.00 95.25 78 GLY A C 1
ATOM 612 O O . GLY A 1 78 ? 5.637 11.027 10.748 1.00 95.25 78 GLY A O 1
ATOM 613 N N . GLU A 1 79 ? 4.006 10.751 9.223 1.00 94.81 79 GLU A N 1
ATOM 614 C CA . GLU A 1 79 ? 2.880 10.908 10.151 1.00 94.81 79 GLU A CA 1
ATOM 615 C C . GLU A 1 79 ? 2.846 9.833 11.242 1.00 94.81 79 GLU A C 1
ATOM 617 O O . GLU A 1 79 ? 2.495 10.096 12.397 1.00 94.81 79 GLU A O 1
ATOM 622 N N . LYS A 1 80 ? 3.238 8.603 10.900 1.00 94.38 80 LYS A N 1
ATOM 623 C CA . LYS A 1 80 ? 3.366 7.523 11.880 1.00 94.38 80 LYS A CA 1
ATOM 624 C C . LYS A 1 80 ? 4.508 7.794 12.860 1.00 94.38 80 LYS A C 1
ATOM 626 O O . LYS A 1 80 ? 4.334 7.615 14.063 1.00 94.38 80 LYS A O 1
ATOM 631 N N . ARG A 1 81 ? 5.660 8.275 12.376 1.00 93.50 81 ARG A N 1
ATOM 632 C CA . ARG A 1 81 ? 6.818 8.645 13.214 1.00 93.50 81 ARG A CA 1
ATOM 633 C C . ARG A 1 81 ? 6.527 9.837 14.123 1.00 93.50 81 ARG A C 1
ATOM 635 O O . ARG A 1 81 ? 7.038 9.873 15.236 1.00 93.50 81 ARG A O 1
ATOM 642 N N . SER A 1 82 ? 5.692 10.779 13.685 1.00 94.62 82 SER A N 1
ATOM 643 C CA . SER A 1 82 ? 5.260 11.913 14.510 1.00 94.62 82 SER A CA 1
ATOM 644 C C . SER A 1 82 ? 4.159 11.554 15.518 1.00 94.62 82 SER A C 1
ATOM 646 O O . SER A 1 82 ? 3.702 12.429 16.248 1.00 94.62 82 SER A O 1
ATOM 648 N N . GLY A 1 83 ? 3.681 10.304 15.533 1.00 92.94 83 GLY A N 1
ATOM 649 C CA . GLY A 1 83 ? 2.594 9.847 16.403 1.00 92.94 83 GLY A CA 1
ATOM 650 C C . GLY A 1 83 ? 1.192 10.284 15.966 1.00 92.94 83 GLY A C 1
ATOM 651 O O . GLY A 1 83 ? 0.231 10.012 16.681 1.00 92.94 83 GLY A O 1
ATOM 652 N N . ARG A 1 84 ? 1.045 10.925 14.795 1.00 91.62 84 ARG A N 1
ATOM 653 C CA . ARG A 1 84 ? -0.259 11.349 14.253 1.00 91.62 84 ARG A CA 1
ATOM 654 C C . ARG A 1 84 ? -1.045 10.191 13.638 1.00 91.62 84 ARG A C 1
ATOM 656 O O . ARG A 1 84 ? -2.271 10.237 13.602 1.00 91.62 84 ARG A O 1
ATOM 663 N N . LYS A 1 85 ? -0.358 9.125 13.210 1.00 92.62 85 LYS A N 1
ATOM 664 C CA . LYS A 1 85 ? -0.977 7.884 12.716 1.00 92.62 85 LYS A CA 1
ATOM 665 C C . LYS A 1 85 ? -0.577 6.672 13.544 1.00 92.62 85 LYS A C 1
ATOM 667 O O . LYS A 1 85 ? 0.603 6.396 13.737 1.00 92.62 85 LYS A O 1
ATOM 672 N N . SER A 1 86 ? -1.569 5.900 13.978 1.00 91.75 86 SER A N 1
ATOM 673 C CA . SER A 1 86 ? -1.363 4.686 14.777 1.00 91.75 86 SER A CA 1
ATOM 674 C C . SER A 1 86 ? -1.503 3.385 13.984 1.00 91.75 86 SER A C 1
ATOM 676 O O . SER A 1 86 ? -0.973 2.365 14.419 1.00 91.75 86 SER A O 1
ATOM 678 N N . GLY A 1 87 ? -2.166 3.395 12.823 1.00 92.50 87 GLY A N 1
ATOM 679 C CA . GLY A 1 87 ? -2.417 2.172 12.060 1.00 92.50 87 GLY A CA 1
ATOM 680 C C . GLY A 1 87 ? -1.211 1.647 11.280 1.00 92.50 87 GLY A C 1
ATOM 681 O O . GLY A 1 87 ? -0.078 2.122 11.412 1.00 92.50 87 GLY A O 1
ATOM 682 N N . ASN A 1 88 ? -1.464 0.600 10.502 1.00 94.75 88 ASN A N 1
ATOM 683 C CA . ASN A 1 88 ? -0.433 -0.217 9.865 1.00 94.75 88 ASN A CA 1
ATOM 684 C C . ASN A 1 88 ? -0.084 0.301 8.472 1.00 94.75 88 ASN A C 1
ATOM 686 O O . ASN A 1 88 ? -0.956 0.794 7.759 1.00 94.75 88 ASN A O 1
ATOM 690 N N . LEU A 1 89 ? 1.181 0.135 8.092 1.00 96.12 89 LEU A N 1
ATOM 691 C CA . LEU A 1 89 ? 1.628 0.202 6.708 1.00 96.12 89 LEU A CA 1
ATOM 692 C C . LEU A 1 89 ? 2.021 -1.215 6.296 1.00 96.12 89 LEU A C 1
ATOM 694 O O . LEU A 1 89 ? 2.861 -1.820 6.961 1.00 96.12 89 LEU A O 1
ATOM 698 N N . VAL A 1 90 ? 1.390 -1.729 5.245 1.00 96.94 90 VAL A N 1
ATOM 699 C CA . VAL A 1 90 ? 1.633 -3.075 4.712 1.00 96.94 90 VAL A CA 1
ATOM 700 C C . VAL A 1 90 ? 1.965 -2.968 3.229 1.00 96.94 90 VAL A C 1
ATOM 702 O O . VAL A 1 90 ? 1.269 -2.273 2.487 1.00 96.94 90 VAL A O 1
ATOM 705 N N . THR A 1 91 ? 3.011 -3.662 2.792 1.00 97.88 91 THR A N 1
ATOM 706 C CA . THR A 1 91 ? 3.390 -3.754 1.378 1.00 97.88 91 THR A CA 1
ATOM 707 C C . THR A 1 91 ? 3.003 -5.125 0.831 1.00 97.88 91 THR A C 1
ATOM 709 O O . THR A 1 91 ? 3.451 -6.143 1.347 1.00 97.88 91 THR A O 1
ATOM 712 N N . LEU A 1 92 ? 2.174 -5.170 -0.208 1.00 98.00 92 LEU A N 1
ATOM 713 C CA . LEU A 1 92 ? 1.854 -6.382 -0.955 1.00 98.00 92 LEU A CA 1
ATOM 714 C C . LEU A 1 92 ? 2.795 -6.515 -2.153 1.00 98.00 92 LEU A C 1
ATOM 716 O O . LEU A 1 92 ? 2.814 -5.651 -3.034 1.00 98.00 92 LEU A O 1
ATOM 720 N N . LEU A 1 93 ? 3.556 -7.605 -2.163 1.00 97.81 93 LEU A N 1
ATOM 721 C CA . LEU A 1 93 ? 4.591 -7.924 -3.139 1.00 97.81 93 LEU A CA 1
ATOM 722 C C . LEU A 1 93 ? 4.037 -8.846 -4.223 1.00 97.81 93 LEU A C 1
ATOM 724 O O . LEU A 1 93 ? 3.583 -9.954 -3.935 1.00 97.81 93 LEU A O 1
ATOM 728 N N . VAL A 1 94 ? 4.098 -8.405 -5.472 1.00 97.12 94 VAL A N 1
ATOM 729 C CA . VAL A 1 94 ? 3.738 -9.203 -6.645 1.00 97.12 94 VAL A CA 1
ATOM 730 C C . VAL A 1 94 ? 5.030 -9.670 -7.305 1.00 97.12 94 VAL A C 1
ATOM 732 O O . VAL A 1 94 ? 5.714 -8.868 -7.927 1.00 97.12 94 VAL A O 1
ATOM 735 N N . ASP A 1 95 ? 5.376 -10.947 -7.141 1.00 92.25 95 ASP A N 1
ATOM 736 C CA . ASP A 1 95 ? 6.602 -11.546 -7.698 1.00 92.25 95 ASP A CA 1
ATOM 737 C C . ASP A 1 95 ? 7.899 -10.769 -7.360 1.00 92.25 95 ASP A C 1
ATOM 739 O O . ASP A 1 95 ? 8.854 -10.755 -8.134 1.00 92.25 95 ASP A O 1
ATOM 743 N N . LEU A 1 96 ? 7.934 -10.128 -6.184 1.00 93.88 96 LEU A N 1
ATOM 744 C CA . LEU A 1 96 ? 9.047 -9.316 -5.682 1.00 93.88 96 LEU A CA 1
ATOM 745 C C . LEU A 1 96 ? 9.509 -9.833 -4.311 1.00 93.88 96 LEU A C 1
ATOM 747 O O . LEU A 1 96 ? 8.675 -10.207 -3.484 1.00 93.88 96 LEU A O 1
ATOM 751 N N . ASP A 1 97 ? 10.818 -9.822 -4.045 1.00 92.06 97 ASP A N 1
ATOM 752 C CA . ASP A 1 97 ? 11.360 -10.173 -2.729 1.00 92.06 97 ASP A CA 1
ATOM 753 C C . ASP A 1 97 ? 11.296 -8.973 -1.766 1.00 92.06 97 ASP A C 1
ATOM 755 O O . ASP A 1 97 ? 11.520 -7.819 -2.139 1.00 92.06 97 ASP A O 1
ATOM 759 N N . ALA A 1 98 ? 11.011 -9.224 -0.487 1.00 91.25 98 ALA A N 1
ATOM 760 C CA . ALA A 1 98 ? 10.961 -8.170 0.527 1.00 91.25 98 ALA A CA 1
ATOM 761 C C . ALA A 1 98 ? 12.320 -7.468 0.725 1.00 91.25 98 ALA A C 1
ATOM 763 O O . ALA A 1 98 ? 12.367 -6.289 1.087 1.00 91.25 98 ALA A O 1
ATOM 764 N N . GLY A 1 99 ? 13.427 -8.171 0.474 1.00 91.62 99 GLY A N 1
ATOM 765 C CA . GLY A 1 99 ? 14.786 -7.641 0.492 1.00 91.62 99 GLY A CA 1
ATOM 766 C C . GLY A 1 99 ? 15.054 -6.597 -0.590 1.00 91.62 99 GLY A C 1
ATOM 767 O O . GLY A 1 99 ? 15.949 -5.769 -0.412 1.00 91.62 99 GLY A O 1
ATOM 768 N N . ASP A 1 100 ? 14.247 -6.567 -1.650 1.00 91.69 100 ASP A N 1
ATOM 769 C CA . ASP A 1 100 ? 14.363 -5.606 -2.747 1.00 91.69 100 ASP A CA 1
ATOM 770 C C . ASP A 1 100 ? 13.650 -4.277 -2.446 1.00 91.69 100 ASP A C 1
ATOM 772 O O . ASP A 1 100 ? 13.865 -3.268 -3.123 1.00 91.69 100 ASP A O 1
ATOM 776 N N . LEU A 1 101 ? 12.834 -4.225 -1.387 1.00 95.00 101 LEU A N 1
ATOM 777 C CA . LEU A 1 101 ? 12.136 -3.003 -1.003 1.00 95.00 101 LEU A CA 1
ATOM 778 C C . LEU A 1 101 ? 13.106 -1.877 -0.604 1.00 95.00 101 LEU A C 1
ATOM 780 O O . LEU A 1 101 ? 14.199 -2.133 -0.083 1.00 95.00 101 LEU A O 1
ATOM 784 N N . PRO A 1 102 ? 12.697 -0.606 -0.752 1.00 94.25 102 PRO A N 1
ATOM 785 C CA . PRO A 1 102 ? 13.402 0.532 -0.173 1.00 94.25 102 PRO A CA 1
ATOM 786 C C . PRO A 1 102 ? 13.619 0.365 1.332 1.00 94.25 102 PRO A C 1
ATOM 788 O O . PRO A 1 102 ? 12.736 -0.111 2.045 1.00 94.25 102 PRO A O 1
ATOM 791 N N . PHE A 1 103 ? 14.768 0.821 1.842 1.00 93.00 103 PHE A N 1
ATOM 792 C CA . PHE A 1 103 ? 15.137 0.681 3.258 1.00 93.00 103 PHE A CA 1
ATOM 793 C C . PHE A 1 103 ? 14.035 1.161 4.220 1.00 93.00 103 PHE A C 1
ATOM 795 O O . PHE A 1 103 ? 13.739 0.491 5.206 1.00 93.00 103 PHE A O 1
ATOM 802 N N . SER A 1 104 ? 13.377 2.278 3.896 1.00 93.31 104 SER A N 1
ATOM 803 C CA . SER A 1 104 ? 12.279 2.839 4.693 1.00 93.31 104 SER A CA 1
ATOM 804 C C . SER A 1 104 ? 11.049 1.933 4.783 1.00 93.31 104 SER A C 1
ATOM 806 O O . SER A 1 104 ? 10.322 2.029 5.765 1.00 93.31 104 SER A O 1
ATOM 808 N N . LEU A 1 105 ? 10.815 1.066 3.793 1.00 94.88 105 LEU A N 1
ATOM 809 C CA . LEU A 1 105 ? 9.705 0.110 3.778 1.00 94.88 105 LEU A CA 1
ATOM 810 C C . LEU A 1 105 ? 10.064 -1.230 4.429 1.00 94.88 105 LEU A C 1
ATOM 812 O O . LEU A 1 105 ? 9.177 -1.886 4.961 1.00 94.88 105 LEU A O 1
ATOM 816 N N . ARG A 1 106 ? 11.350 -1.607 4.477 1.00 92.12 106 ARG A N 1
ATOM 817 C CA . ARG A 1 106 ? 11.807 -2.873 5.091 1.00 92.12 106 ARG A CA 1
ATOM 818 C C . ARG A 1 106 ? 11.510 -2.988 6.587 1.00 92.12 106 ARG A C 1
ATOM 820 O O . ARG A 1 106 ? 11.477 -4.093 7.114 1.00 92.12 106 ARG A O 1
ATOM 827 N N . SER A 1 107 ? 11.321 -1.867 7.286 1.00 89.75 107 SER A N 1
ATOM 828 C CA . SER A 1 107 ? 10.916 -1.863 8.701 1.00 89.75 107 SER A CA 1
ATOM 829 C C . SER A 1 107 ? 9.419 -2.111 8.911 1.00 89.75 107 SER A C 1
ATOM 831 O O . SER A 1 107 ? 8.967 -2.173 10.053 1.00 89.75 107 SER A O 1
ATOM 833 N N . PHE A 1 108 ? 8.645 -2.180 7.830 1.00 94.81 108 PHE A N 1
ATOM 834 C CA . PHE A 1 108 ? 7.212 -2.429 7.842 1.00 94.81 108 PHE A CA 1
ATOM 835 C C . PHE A 1 108 ? 6.909 -3.810 7.277 1.00 94.81 108 PHE A C 1
ATOM 837 O O . PHE A 1 108 ? 7.759 -4.474 6.688 1.00 94.81 108 PHE A O 1
ATOM 844 N N . GLU A 1 109 ? 5.681 -4.256 7.494 1.00 95.12 109 GLU A N 1
ATOM 845 C CA . GLU A 1 109 ? 5.263 -5.572 7.054 1.00 95.12 109 GLU A CA 1
ATOM 846 C C . GLU A 1 109 ? 5.179 -5.646 5.526 1.00 95.12 109 GLU A C 1
ATOM 848 O O . GLU A 1 109 ? 4.572 -4.787 4.880 1.00 95.12 109 GLU A O 1
ATOM 853 N N . ALA A 1 110 ? 5.765 -6.701 4.964 1.00 96.94 110 ALA A N 1
ATOM 854 C CA . ALA A 1 110 ? 5.672 -7.037 3.556 1.00 96.94 110 ALA A CA 1
ATOM 855 C C . ALA A 1 110 ? 5.124 -8.461 3.411 1.00 96.94 110 ALA A C 1
ATOM 857 O O . ALA A 1 110 ? 5.591 -9.379 4.086 1.00 96.94 110 ALA A O 1
ATOM 858 N N . LEU A 1 111 ? 4.116 -8.632 2.559 1.00 96.94 111 LEU A N 1
ATOM 859 C CA . LEU A 1 111 ? 3.406 -9.891 2.354 1.00 96.94 111 LEU A CA 1
ATOM 860 C C . LEU A 1 111 ? 3.343 -10.216 0.858 1.00 96.94 111 LEU A C 1
ATOM 862 O O . LEU A 1 111 ? 3.174 -9.299 0.053 1.00 96.94 111 LEU A O 1
ATOM 866 N N . PRO A 1 112 ? 3.443 -11.492 0.455 1.00 97.38 112 PRO A N 1
ATOM 867 C CA . PRO A 1 112 ? 3.221 -11.877 -0.934 1.00 97.38 112 PRO A CA 1
ATOM 868 C C . PRO A 1 112 ? 1.765 -11.624 -1.351 1.00 97.38 112 PRO A C 1
ATOM 870 O O . PRO A 1 112 ? 0.836 -11.741 -0.554 1.00 97.38 112 PRO A O 1
ATOM 873 N N . PHE A 1 113 ? 1.535 -11.313 -2.623 1.00 97.31 113 PHE A N 1
ATOM 874 C CA . PHE A 1 113 ? 0.190 -11.135 -3.159 1.00 97.31 113 PHE A CA 1
ATOM 875 C C . PHE A 1 113 ? -0.520 -12.489 -3.316 1.00 97.31 113 PHE A C 1
ATOM 877 O O . PHE A 1 113 ? -0.403 -13.167 -4.336 1.00 97.31 113 PHE A O 1
ATOM 884 N N . ASN A 1 114 ? -1.263 -12.901 -2.289 1.00 96.94 114 ASN A N 1
ATOM 885 C CA . ASN A 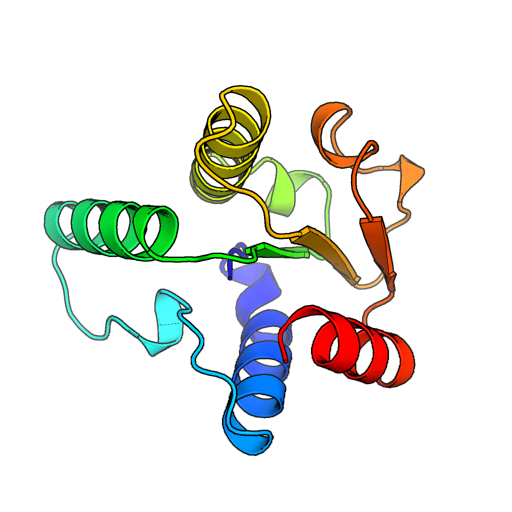1 114 ? -2.071 -14.121 -2.283 1.00 96.94 114 ASN A CA 1
ATOM 886 C C . ASN A 1 114 ? -3.272 -14.003 -1.325 1.00 96.94 114 ASN A C 1
ATOM 888 O O . ASN A 1 114 ? -3.374 -13.045 -0.559 1.00 96.94 114 ASN A O 1
ATOM 892 N N . GLN A 1 115 ? -4.182 -14.982 -1.361 1.00 95.69 115 GLN A N 1
ATOM 893 C CA . GLN A 1 115 ? -5.410 -14.953 -0.556 1.00 95.69 115 GLN A CA 1
ATOM 894 C C . GLN A 1 115 ? -5.136 -14.909 0.957 1.00 95.69 115 GLN A C 1
ATOM 896 O O . GLN A 1 115 ? -5.753 -14.118 1.659 1.00 95.69 115 GLN A O 1
ATOM 901 N N . GLU A 1 116 ? -4.172 -15.690 1.449 1.00 96.88 116 GLU A N 1
ATOM 902 C CA . GLU A 1 116 ? -3.804 -15.718 2.872 1.00 96.88 116 GLU A CA 1
ATOM 903 C C . GLU A 1 116 ? -3.373 -14.333 3.380 1.00 96.88 116 GLU A C 1
ATOM 905 O O . GLU A 1 116 ? -3.777 -13.886 4.455 1.00 96.88 116 GLU A O 1
ATOM 910 N N . SER A 1 117 ? -2.598 -13.609 2.573 1.00 96.88 117 SER A N 1
ATOM 911 C CA . SER A 1 117 ? -2.149 -12.257 2.897 1.00 96.88 117 SER A CA 1
ATOM 912 C C . SER A 1 117 ? -3.295 -11.246 2.878 1.00 96.88 117 SER A C 1
ATOM 914 O O . SER A 1 117 ? -3.317 -10.340 3.710 1.00 96.88 117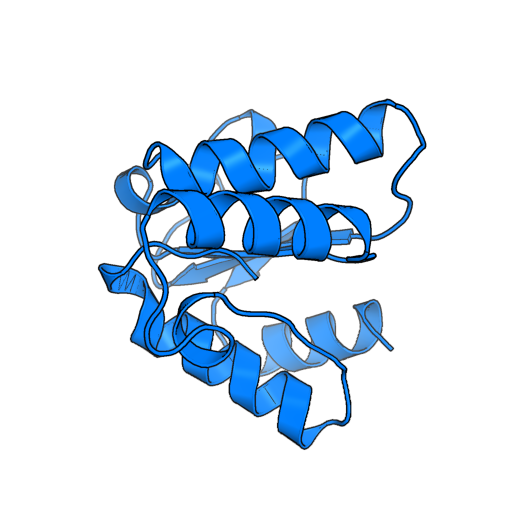 SER A O 1
ATOM 916 N N . LEU A 1 118 ? -4.274 -11.408 1.981 1.00 95.88 118 LEU A N 1
ATOM 917 C CA . LEU A 1 118 ? -5.487 -10.582 1.975 1.00 95.88 118 LEU A CA 1
ATOM 918 C C . LEU A 1 118 ? -6.332 -10.812 3.234 1.00 95.88 118 LEU A C 1
ATOM 920 O O . LEU A 1 118 ? -6.767 -9.846 3.863 1.00 95.88 118 LEU A O 1
ATOM 924 N N . ASP A 1 119 ? -6.503 -12.066 3.651 1.00 95.94 119 ASP A N 1
ATOM 925 C CA . ASP A 1 119 ? -7.231 -12.410 4.877 1.00 95.94 119 ASP A CA 1
ATOM 926 C C . ASP A 1 119 ? -6.520 -11.853 6.121 1.00 95.94 119 ASP A C 1
ATOM 928 O O . ASP A 1 119 ? -7.153 -11.318 7.038 1.00 95.94 119 ASP A O 1
ATOM 932 N N . ARG A 1 120 ? -5.183 -11.893 6.127 1.00 95.38 120 ARG A N 1
ATOM 933 C CA . ARG A 1 120 ? -4.354 -11.297 7.178 1.00 95.38 120 ARG A CA 1
ATOM 934 C C . ARG A 1 120 ? -4.511 -9.778 7.244 1.00 95.38 120 ARG A C 1
ATOM 936 O O . ARG A 1 120 ? -4.716 -9.234 8.329 1.00 95.38 120 ARG A O 1
ATOM 943 N N . ILE A 1 121 ? -4.487 -9.100 6.094 1.00 94.56 121 ILE A N 1
ATOM 944 C CA . ILE A 1 121 ? -4.758 -7.658 5.999 1.00 94.56 121 ILE A CA 1
ATOM 945 C C . ILE A 1 121 ? -6.152 -7.336 6.529 1.00 94.56 121 ILE A C 1
ATOM 947 O O . ILE A 1 121 ? -6.303 -6.368 7.273 1.00 94.56 121 ILE A O 1
ATOM 951 N N . LEU A 1 122 ? -7.159 -8.154 6.213 1.00 93.38 122 LEU A N 1
ATOM 952 C CA . LEU A 1 122 ? -8.517 -7.961 6.715 1.00 93.38 122 LEU A CA 1
ATOM 953 C C . LEU A 1 122 ? -8.569 -7.989 8.252 1.00 93.38 122 LEU A C 1
ATOM 955 O O . LEU A 1 122 ? -9.309 -7.213 8.853 1.00 93.38 122 LEU A O 1
ATOM 959 N N . GLY A 1 123 ? -7.753 -8.829 8.893 1.00 90.94 123 GLY A N 1
ATOM 960 C CA . GLY A 1 123 ? -7.591 -8.846 10.350 1.00 90.94 123 GLY A CA 1
ATOM 961 C C . GLY A 1 123 ? -6.972 -7.568 10.932 1.00 90.94 123 GLY A C 1
ATOM 962 O O . GLY A 1 123 ? -7.211 -7.255 12.094 1.00 90.94 123 GLY A O 1
ATOM 963 N N . TYR A 1 124 ? -6.208 -6.811 10.140 1.00 87.38 124 TYR A N 1
ATOM 964 C CA . TYR A 1 124 ? -5.561 -5.566 10.568 1.00 87.38 124 TYR A CA 1
ATOM 965 C C . TYR A 1 124 ? -6.412 -4.316 10.411 1.00 87.38 124 TYR A C 1
ATOM 967 O O . TYR A 1 124 ? -6.166 -3.337 11.116 1.00 87.38 124 TYR A O 1
ATOM 975 N N . VAL A 1 125 ? -7.330 -4.322 9.447 1.00 85.94 125 VAL A N 1
ATOM 976 C CA . VAL A 1 125 ? -8.107 -3.137 9.051 1.00 85.94 125 VAL A CA 1
ATOM 977 C C . VAL A 1 125 ? -9.547 -3.147 9.568 1.00 85.94 125 VAL A C 1
ATOM 979 O O . VAL A 1 125 ? -10.247 -2.154 9.382 1.00 85.94 125 VAL A O 1
ATOM 982 N N . LYS A 1 126 ? -9.982 -4.252 10.186 1.00 78.75 126 LYS A N 1
ATOM 983 C CA . LYS A 1 126 ? -11.248 -4.349 10.926 1.00 78.75 126 LYS A CA 1
ATOM 984 C C . LYS A 1 126 ? -11.238 -3.554 12.234 1.00 78.75 126 LYS A C 1
ATOM 986 O O . LYS A 1 126 ? -10.146 -3.218 12.748 1.00 78.75 126 LYS A O 1
#

Mean predicted aligned error: 3.8 Å